Protein AF-A0ABD0LUI3-F1 (afdb_monomer)

Foldseek 3Di:
DDDDDPDVVVVVVVVVVVVVVVVVVVVVVVVVVVVVVVVVVVVVPLQFDEFFDQADCPDPPCNRNGDPVVFWHWDDPPVNPRTTTHGPPDDD

Mean predicted aligned error: 15.42 Å

Sequence (92 aa):
SVYPVEEGDDALELLRTIKRRVASQLEKEKTEAAGALTKVKRRLRKKCRDWNDPCVPWSSNSAEACCNPRRLICRCNLWMQNCRCVSRAWGK

Structure (mmCIF, N/CA/C/O backbone):
data_AF-A0ABD0LUI3-F1
#
_entry.id   AF-A0ABD0LUI3-F1
#
loop_
_atom_site.group_PDB
_atom_site.id
_atom_site.type_symbol
_atom_site.label_atom_id
_atom_site.label_alt_id
_atom_site.label_comp_id
_atom_site.label_asym_id
_atom_site.label_entity_id
_atom_site.label_seq_id
_atom_site.pdbx_PDB_ins_code
_atom_site.Cartn_x
_atom_site.Cartn_y
_atom_site.Cartn_z
_atom_site.occupancy
_atom_site.B_iso_or_equiv
_atom_site.auth_seq_id
_atom_site.auth_comp_id
_atom_site.auth_asym_id
_atom_site.auth_atom_id
_atom_site.pdbx_PDB_model_num
ATOM 1 N N . SER A 1 1 ? 50.871 14.107 -61.299 1.00 44.88 1 SER A N 1
ATOM 2 C CA . SER A 1 1 ? 50.731 12.962 -60.384 1.00 44.88 1 SER A CA 1
ATOM 3 C C . SER A 1 1 ? 49.540 13.193 -59.488 1.00 44.88 1 SER A C 1
ATOM 5 O O . SER A 1 1 ? 49.569 14.132 -58.707 1.00 44.88 1 SER A O 1
ATOM 7 N N . VAL A 1 2 ? 48.476 12.413 -59.667 1.00 47.50 2 VAL A N 1
ATOM 8 C CA . VAL A 1 2 ? 47.270 12.475 -58.834 1.00 47.50 2 VAL A CA 1
ATOM 9 C C . VAL A 1 2 ? 47.366 11.302 -57.865 1.00 47.50 2 VAL A C 1
ATOM 11 O O . VAL A 1 2 ? 47.300 10.154 -58.294 1.00 47.50 2 VAL A O 1
ATOM 14 N N . TYR A 1 3 ? 47.625 11.582 -56.590 1.00 54.78 3 TYR A N 1
ATOM 15 C CA . TYR A 1 3 ? 47.518 10.582 -55.526 1.00 54.78 3 TYR A CA 1
ATOM 16 C C . TYR A 1 3 ? 46.053 10.542 -55.065 1.00 54.78 3 TYR A C 1
ATOM 18 O O . TYR A 1 3 ? 45.500 11.617 -54.825 1.00 54.78 3 TYR A O 1
ATOM 26 N N . PRO A 1 4 ? 45.406 9.368 -54.944 1.00 52.94 4 PRO A N 1
ATOM 27 C CA . PRO A 1 4 ? 44.058 9.290 -54.398 1.00 52.94 4 PRO A CA 1
ATOM 28 C C . PRO A 1 4 ? 44.132 9.434 -52.872 1.00 52.94 4 PRO A C 1
ATOM 30 O O . PRO A 1 4 ? 44.850 8.694 -52.203 1.00 52.94 4 PRO A O 1
ATOM 33 N N . VAL A 1 5 ? 43.420 10.422 -52.332 1.00 59.00 5 VAL A N 1
ATOM 34 C CA . VAL A 1 5 ? 43.346 10.738 -50.897 1.00 59.00 5 VAL A CA 1
ATOM 35 C C . VAL A 1 5 ? 41.895 10.574 -50.447 1.00 59.00 5 VAL A C 1
ATOM 37 O O . VAL A 1 5 ? 41.289 11.563 -50.087 1.00 59.00 5 VAL A O 1
ATOM 40 N N . GLU A 1 6 ? 41.278 9.390 -50.534 1.00 56.19 6 GLU A N 1
ATOM 41 C CA . GLU A 1 6 ? 39.831 9.274 -50.222 1.00 56.19 6 GLU A CA 1
ATOM 42 C C . GLU A 1 6 ? 39.397 7.910 -49.637 1.00 56.19 6 GLU A C 1
ATOM 44 O O . GLU A 1 6 ? 38.336 7.408 -49.968 1.00 56.19 6 GLU A O 1
ATOM 49 N N . GLU A 1 7 ? 40.184 7.269 -48.764 1.00 56.22 7 GLU A N 1
ATOM 50 C CA . GLU A 1 7 ? 39.724 6.046 -48.049 1.00 56.22 7 GLU A CA 1
ATOM 51 C C . GLU A 1 7 ? 39.634 6.216 -46.519 1.00 56.22 7 GLU A C 1
ATOM 53 O O . GLU A 1 7 ? 38.856 5.538 -45.846 1.00 56.22 7 GLU A O 1
ATOM 58 N N . GLY A 1 8 ? 40.404 7.144 -45.939 1.00 58.03 8 GLY A N 1
ATOM 59 C CA . GLY A 1 8 ? 40.467 7.344 -44.484 1.00 58.03 8 GLY A CA 1
ATOM 60 C C . GLY A 1 8 ? 39.320 8.178 -43.902 1.00 58.03 8 GLY A C 1
ATOM 61 O O . GLY A 1 8 ? 38.879 7.918 -42.779 1.00 58.03 8 GLY A O 1
ATOM 62 N N . ASP A 1 9 ? 38.819 9.158 -44.657 1.00 66.81 9 ASP A N 1
ATOM 63 C CA . ASP A 1 9 ? 37.763 10.072 -44.204 1.00 66.81 9 ASP A CA 1
ATOM 64 C C . ASP A 1 9 ? 36.388 9.389 -44.142 1.00 66.81 9 ASP A C 1
ATOM 66 O O . ASP A 1 9 ? 35.645 9.578 -43.173 1.00 66.81 9 ASP A O 1
ATOM 70 N N . ASP A 1 10 ? 36.097 8.497 -45.092 1.00 76.62 10 ASP A N 1
ATOM 71 C CA . ASP A 1 10 ? 34.852 7.722 -45.135 1.00 76.62 10 ASP A CA 1
ATOM 72 C C . ASP A 1 10 ? 34.734 6.734 -43.969 1.00 76.62 10 ASP A C 1
ATOM 74 O O . ASP A 1 10 ? 33.679 6.612 -43.334 1.00 76.62 10 ASP A O 1
ATOM 78 N N . ALA A 1 11 ? 35.835 6.062 -43.617 1.00 83.06 11 ALA A N 1
ATOM 79 C CA . ALA A 1 11 ? 35.870 5.157 -42.472 1.00 83.06 11 ALA A CA 1
ATOM 80 C C . ALA A 1 11 ? 35.619 5.908 -41.151 1.00 83.06 11 ALA A C 1
ATOM 82 O O . ALA A 1 11 ? 34.920 5.413 -40.257 1.00 83.06 11 ALA A O 1
ATOM 83 N N . LEU A 1 12 ? 36.144 7.129 -41.025 1.00 86.12 12 LEU A N 1
ATOM 84 C CA . LEU A 1 12 ? 35.964 7.957 -39.837 1.00 86.12 12 LEU A CA 1
ATOM 85 C C . LEU A 1 12 ? 34.533 8.514 -39.729 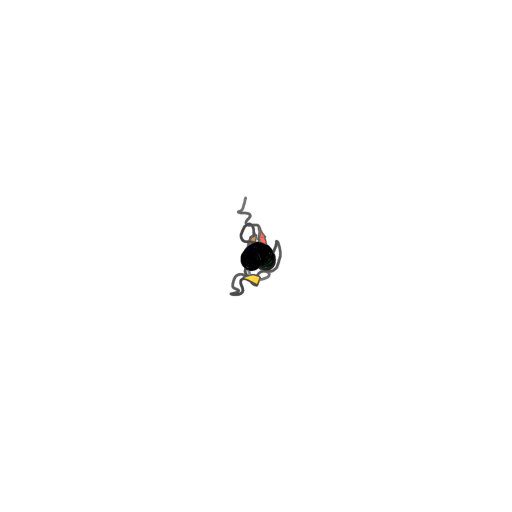1.00 86.12 12 LEU A C 1
ATOM 87 O O . LEU A 1 12 ? 33.954 8.518 -38.636 1.00 86.12 12 LEU A O 1
ATOM 91 N N . GLU A 1 13 ? 33.931 8.931 -40.845 1.00 85.31 13 GLU A N 1
ATOM 92 C CA . GLU A 1 13 ? 32.521 9.341 -40.925 1.00 85.31 13 GLU A CA 1
ATOM 93 C C . GLU A 1 13 ? 31.567 8.189 -40.573 1.00 85.31 13 GLU A C 1
ATOM 95 O O . GLU A 1 13 ? 30.611 8.358 -39.796 1.00 85.31 13 GLU A O 1
ATOM 100 N N . LEU A 1 14 ? 31.873 6.979 -41.045 1.00 88.00 14 LEU A N 1
ATOM 101 C CA . LEU A 1 14 ? 31.122 5.775 -40.704 1.00 88.00 14 LEU A CA 1
ATOM 102 C C . LEU A 1 14 ? 31.180 5.489 -39.195 1.00 88.00 14 LEU A C 1
ATOM 104 O O . LEU A 1 14 ? 30.141 5.285 -38.558 1.00 88.00 14 LEU A O 1
ATOM 108 N N . LEU A 1 15 ? 32.366 5.561 -38.583 1.00 87.81 15 LEU A N 1
ATOM 109 C CA . LEU A 1 15 ? 32.540 5.367 -37.138 1.00 87.81 15 LEU A CA 1
ATOM 110 C C . LEU A 1 15 ? 31.791 6.421 -36.308 1.00 87.81 15 LEU A C 1
ATOM 112 O O . LEU A 1 15 ? 31.148 6.086 -35.306 1.00 87.81 15 LEU A O 1
ATOM 116 N N . ARG A 1 16 ? 31.800 7.692 -36.731 1.0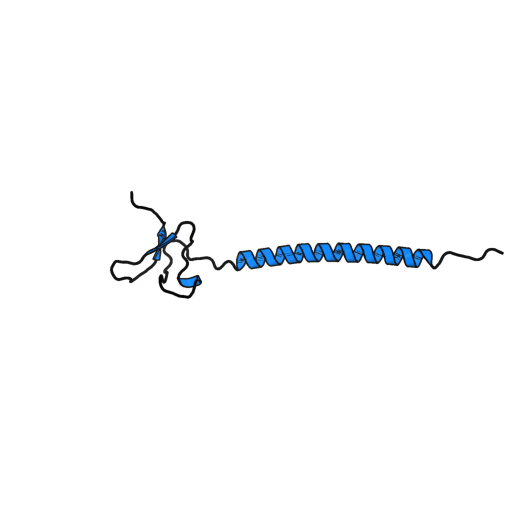0 89.69 16 ARG A N 1
ATOM 117 C CA . ARG A 1 16 ? 31.013 8.762 -36.085 1.00 89.69 16 ARG A CA 1
ATOM 118 C C . ARG A 1 16 ? 29.513 8.494 -36.161 1.00 89.69 16 ARG A C 1
ATOM 120 O O . ARG A 1 16 ? 28.775 8.809 -35.222 1.00 89.69 16 ARG A O 1
ATOM 127 N N . THR A 1 17 ? 29.054 7.920 -37.266 1.00 90.25 17 THR A N 1
ATOM 128 C CA . THR A 1 17 ? 27.647 7.578 -37.489 1.00 90.25 17 THR A CA 1
ATOM 129 C C . THR A 1 17 ? 27.215 6.411 -36.609 1.00 90.25 17 THR A C 1
ATOM 131 O O . THR A 1 17 ? 26.180 6.490 -35.941 1.00 90.25 17 THR A O 1
ATOM 134 N N . ILE A 1 18 ? 28.041 5.366 -36.526 1.00 91.25 18 ILE A N 1
ATOM 135 C CA . ILE A 1 18 ? 27.821 4.221 -35.635 1.00 91.25 18 ILE A CA 1
ATOM 136 C C . ILE A 1 18 ? 27.764 4.690 -34.177 1.00 91.25 18 ILE A C 1
ATOM 138 O O . ILE A 1 18 ? 26.804 4.377 -33.474 1.00 91.25 18 ILE A O 1
ATOM 142 N N . LYS A 1 19 ? 28.714 5.529 -33.739 1.00 93.12 19 LYS A N 1
ATOM 143 C CA . LYS A 1 19 ? 28.737 6.083 -32.375 1.00 93.12 19 LYS A CA 1
ATOM 144 C C . LYS A 1 19 ? 27.448 6.836 -32.029 1.00 93.12 19 LYS A C 1
ATOM 146 O O . LYS A 1 19 ? 26.897 6.642 -30.946 1.00 93.12 19 LYS A O 1
ATOM 151 N N . ARG A 1 20 ? 26.936 7.663 -32.951 1.00 90.12 20 ARG A N 1
ATOM 152 C CA . ARG A 1 20 ? 25.666 8.392 -32.772 1.00 90.12 20 ARG A CA 1
ATOM 153 C C . ARG A 1 20 ? 24.466 7.446 -32.660 1.00 90.12 20 ARG A C 1
ATOM 155 O O . ARG A 1 20 ? 23.614 7.650 -31.797 1.00 90.12 20 ARG A O 1
ATOM 162 N N . ARG A 1 21 ? 24.410 6.397 -33.488 1.00 88.75 21 ARG A N 1
ATOM 163 C CA . ARG A 1 21 ? 23.327 5.397 -33.449 1.00 88.75 21 ARG A CA 1
ATOM 164 C C . ARG A 1 21 ? 23.327 4.604 -32.145 1.00 88.75 21 ARG A C 1
ATOM 166 O O . ARG A 1 21 ? 22.275 4.483 -31.526 1.00 88.75 21 ARG A O 1
ATOM 173 N N . VAL A 1 22 ? 24.494 4.139 -31.701 1.00 90.19 22 VAL A N 1
ATOM 174 C CA . VAL A 1 22 ? 24.639 3.390 -30.442 1.00 90.19 22 VAL A CA 1
ATOM 175 C C . VAL A 1 22 ? 24.242 4.253 -29.244 1.00 90.19 22 VAL A C 1
ATOM 177 O O . VAL A 1 22 ? 23.479 3.799 -28.398 1.00 90.19 22 VAL A O 1
ATOM 180 N N . ALA A 1 23 ? 24.668 5.521 -29.197 1.00 86.88 23 ALA A N 1
ATOM 181 C CA . ALA A 1 23 ? 24.264 6.439 -28.130 1.00 86.88 23 ALA A CA 1
ATOM 182 C C . ALA A 1 23 ? 22.740 6.664 -28.099 1.00 86.88 23 ALA A C 1
ATOM 184 O O . ALA A 1 23 ? 22.132 6.643 -27.033 1.00 86.88 23 ALA A O 1
ATOM 185 N N . SER A 1 24 ? 22.105 6.826 -29.266 1.00 82.94 24 SER A N 1
ATOM 186 C CA . SER A 1 24 ? 20.648 6.981 -29.352 1.00 82.94 24 SER A CA 1
ATOM 187 C C . SER A 1 24 ? 19.892 5.726 -28.906 1.00 82.94 24 SER A C 1
ATOM 189 O O . SER A 1 24 ? 18.860 5.846 -28.247 1.00 82.94 24 SER A O 1
ATOM 191 N N . GLN A 1 25 ? 20.390 4.532 -29.241 1.00 85.12 25 GLN A N 1
ATOM 192 C CA . GLN A 1 25 ? 19.781 3.282 -28.784 1.00 85.12 25 GLN A CA 1
ATOM 193 C C . GLN A 1 25 ? 19.938 3.085 -27.278 1.00 85.12 25 GLN A C 1
ATOM 195 O O . GLN A 1 25 ? 18.950 2.788 -26.614 1.00 85.12 25 GLN A O 1
ATOM 200 N N . LEU A 1 26 ? 21.120 3.370 -26.729 1.00 81.44 26 LEU A N 1
ATOM 201 C CA . LEU A 1 26 ? 21.371 3.267 -25.294 1.00 81.44 26 LEU A CA 1
ATOM 202 C C . LEU A 1 26 ? 20.423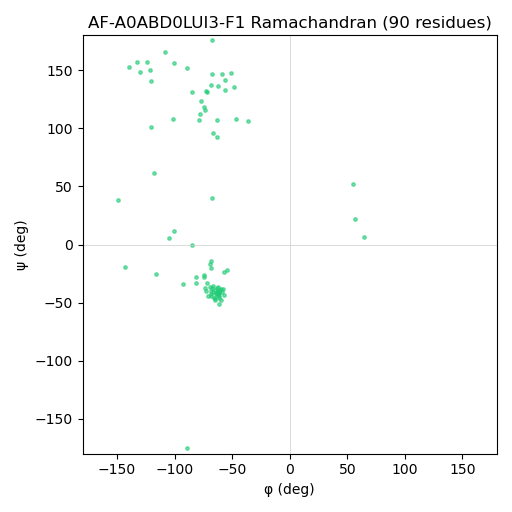 4.157 -24.472 1.00 81.44 26 LEU A C 1
ATOM 204 O O . LEU A 1 26 ? 19.918 3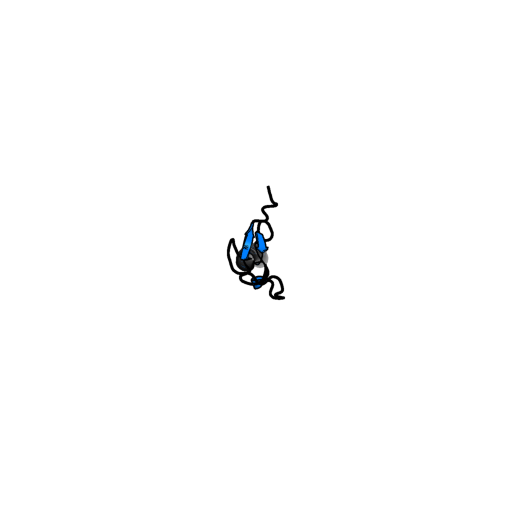.737 -23.433 1.00 81.44 26 LEU A O 1
ATOM 208 N N . GLU A 1 27 ? 20.151 5.383 -24.928 1.00 80.06 27 GLU A N 1
ATOM 209 C CA . GLU A 1 27 ? 19.208 6.273 -24.239 1.00 80.06 27 GLU A CA 1
ATOM 210 C C . GLU A 1 27 ? 17.753 5.786 -24.353 1.00 80.06 27 GLU A C 1
ATOM 212 O O . GLU A 1 27 ? 17.003 5.857 -23.376 1.00 80.06 27 GLU A O 1
ATOM 217 N N . LYS A 1 28 ? 17.355 5.205 -25.495 1.00 76.56 28 LYS A N 1
ATOM 218 C CA . LYS A 1 28 ? 16.035 4.565 -25.637 1.00 76.56 28 LYS A CA 1
ATOM 219 C C . LYS A 1 28 ? 15.884 3.397 -24.663 1.00 76.56 28 LYS A C 1
ATOM 221 O O . LYS A 1 28 ? 14.959 3.416 -23.853 1.00 76.56 28 LYS A O 1
ATOM 226 N N . GLU A 1 29 ? 16.842 2.475 -24.632 1.00 76.31 29 GLU A N 1
ATOM 227 C CA . GLU A 1 29 ? 16.811 1.320 -23.728 1.00 76.31 29 GLU A CA 1
ATOM 228 C C . GLU A 1 29 ? 16.796 1.735 -22.250 1.00 76.31 29 GLU A C 1
ATOM 230 O O . GLU A 1 29 ? 16.048 1.169 -21.452 1.00 76.31 29 GLU A O 1
ATOM 235 N N . LYS A 1 30 ? 17.553 2.774 -21.864 1.00 76.31 30 LYS A N 1
ATOM 236 C CA . LYS A 1 30 ? 17.511 3.326 -20.498 1.00 76.31 30 LYS A CA 1
ATOM 237 C C . LYS A 1 30 ? 16.134 3.873 -20.133 1.00 76.31 30 LYS A C 1
ATOM 239 O O . LYS A 1 30 ? 15.657 3.624 -19.024 1.00 76.31 30 LYS A O 1
ATOM 244 N N . THR A 1 31 ? 15.491 4.621 -21.031 1.00 73.94 31 THR A N 1
ATOM 245 C CA . THR A 1 31 ? 14.150 5.173 -20.767 1.00 73.94 31 THR A CA 1
ATOM 246 C C . THR A 1 31 ? 13.087 4.076 -20.678 1.00 73.94 31 THR A C 1
ATOM 248 O O . THR A 1 31 ? 12.226 4.121 -19.795 1.00 73.94 31 THR A O 1
ATOM 251 N N . GLU A 1 32 ? 13.188 3.036 -21.505 1.00 73.06 32 GLU A N 1
ATOM 252 C CA . GLU A 1 32 ? 12.303 1.869 -21.466 1.00 73.06 32 GLU A CA 1
ATOM 253 C C . GLU A 1 32 ? 12.512 1.032 -20.198 1.00 73.06 32 GLU A C 1
ATOM 255 O O . GLU A 1 32 ? 11.540 0.686 -19.516 1.00 73.06 32 GLU A O 1
ATOM 260 N N . ALA A 1 33 ? 13.767 0.787 -19.811 1.00 70.69 33 ALA A N 1
ATOM 261 C CA . ALA A 1 33 ? 14.118 0.104 -18.570 1.00 70.69 33 ALA A CA 1
ATOM 262 C C . ALA A 1 33 ? 13.644 0.886 -17.334 1.00 70.69 33 ALA A C 1
ATOM 264 O O . ALA A 1 33 ? 13.066 0.300 -16.412 1.00 70.69 33 ALA A O 1
ATOM 265 N N . ALA A 1 34 ? 13.794 2.216 -17.323 1.00 67.25 34 ALA A N 1
ATOM 266 C CA . ALA A 1 34 ? 13.262 3.071 -16.263 1.00 67.25 34 ALA A CA 1
ATOM 267 C C . ALA A 1 34 ? 11.723 2.992 -16.193 1.00 67.25 34 ALA A C 1
ATOM 269 O O . ALA A 1 34 ? 11.146 2.857 -15.107 1.00 67.25 34 ALA A O 1
ATOM 270 N N . GLY A 1 35 ? 11.038 2.991 -17.342 1.00 67.06 35 GLY A N 1
ATOM 271 C CA . GLY A 1 35 ? 9.588 2.803 -17.428 1.00 67.06 35 GLY A CA 1
ATOM 272 C C . GLY A 1 35 ? 9.120 1.437 -16.908 1.00 67.06 35 GLY A C 1
ATOM 273 O O . GLY A 1 35 ? 8.142 1.354 -16.153 1.00 67.06 35 GLY A O 1
ATOM 274 N N . ALA A 1 36 ? 9.840 0.365 -17.246 1.00 67.62 36 ALA A N 1
ATOM 275 C CA . ALA A 1 36 ? 9.565 -0.991 -16.777 1.00 67.62 36 ALA A CA 1
ATOM 276 C C . ALA A 1 36 ? 9.770 -1.124 -15.258 1.00 67.62 36 ALA A C 1
ATOM 278 O O . ALA A 1 36 ? 8.877 -1.609 -14.554 1.00 67.62 36 ALA A O 1
ATOM 279 N N . LEU A 1 37 ? 10.880 -0.600 -14.725 1.00 60.66 37 LEU A N 1
ATOM 280 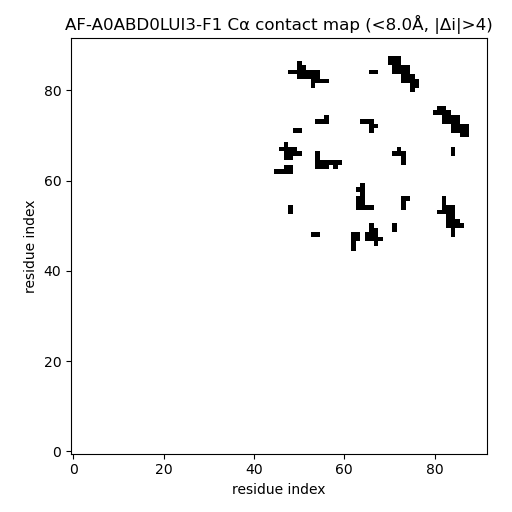C CA . LEU A 1 37 ? 11.177 -0.601 -13.289 1.00 60.66 37 LEU A CA 1
ATOM 281 C C . LEU A 1 37 ? 10.099 0.146 -12.485 1.00 60.66 37 LEU A C 1
ATOM 283 O O . LEU A 1 37 ? 9.690 -0.292 -11.406 1.00 60.66 37 LEU A O 1
ATOM 287 N N . THR A 1 38 ? 9.583 1.249 -13.030 1.00 61.78 38 THR A N 1
ATOM 288 C CA . THR A 1 38 ? 8.520 2.044 -12.398 1.00 61.78 38 THR A CA 1
ATOM 289 C C . THR A 1 38 ? 7.189 1.287 -12.363 1.00 61.78 38 THR A C 1
ATOM 291 O O . THR A 1 38 ? 6.491 1.300 -11.344 1.00 61.78 38 THR A O 1
ATOM 294 N N . LYS A 1 39 ? 6.844 0.557 -13.435 1.00 58.78 39 LYS A N 1
ATOM 295 C CA . LYS A 1 39 ? 5.655 -0.315 -13.470 1.00 58.78 39 LYS A CA 1
ATOM 296 C C . LYS A 1 39 ? 5.765 -1.467 -12.471 1.00 58.78 39 LYS A C 1
ATOM 298 O O . LYS A 1 39 ? 4.789 -1.745 -11.772 1.00 58.78 39 LYS A O 1
ATOM 303 N N . VAL A 1 40 ? 6.937 -2.093 -12.357 1.00 59.91 40 VAL A N 1
ATOM 304 C CA . VAL A 1 40 ? 7.193 -3.161 -11.377 1.00 59.91 40 VAL A CA 1
ATOM 305 C C . VAL A 1 40 ? 7.100 -2.617 -9.952 1.00 59.91 40 VAL A C 1
ATOM 307 O O . VAL A 1 40 ? 6.337 -3.162 -9.162 1.00 59.91 40 VAL A O 1
ATOM 310 N N . LYS A 1 41 ? 7.740 -1.483 -9.633 1.00 56.38 41 LYS A N 1
ATOM 311 C CA . 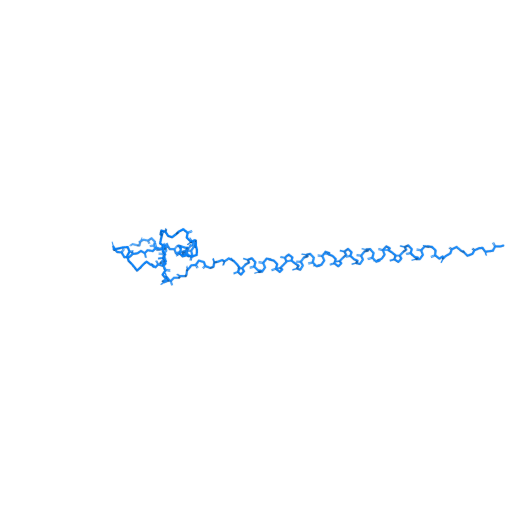LYS A 1 41 ? 7.597 -0.814 -8.321 1.00 56.38 41 LYS A CA 1
ATOM 312 C C . LYS A 1 41 ? 6.148 -0.443 -7.997 1.00 56.38 41 LYS A C 1
ATOM 314 O O . LYS A 1 41 ? 5.723 -0.582 -6.853 1.00 56.38 41 LYS A O 1
ATOM 319 N N . ARG A 1 42 ? 5.363 -0.002 -8.985 1.00 55.50 42 ARG A N 1
ATOM 320 C CA . ARG A 1 42 ? 3.932 0.288 -8.803 1.00 55.50 42 ARG A CA 1
ATOM 321 C C . ARG A 1 42 ? 3.122 -0.978 -8.500 1.00 55.50 42 ARG A C 1
ATOM 323 O O . ARG A 1 42 ? 2.192 -0.898 -7.704 1.00 55.50 42 ARG A O 1
ATOM 330 N N . ARG A 1 43 ? 3.476 -2.125 -9.090 1.00 53.97 43 ARG A N 1
ATOM 331 C CA . ARG A 1 43 ? 2.889 -3.437 -8.750 1.00 53.97 43 ARG A CA 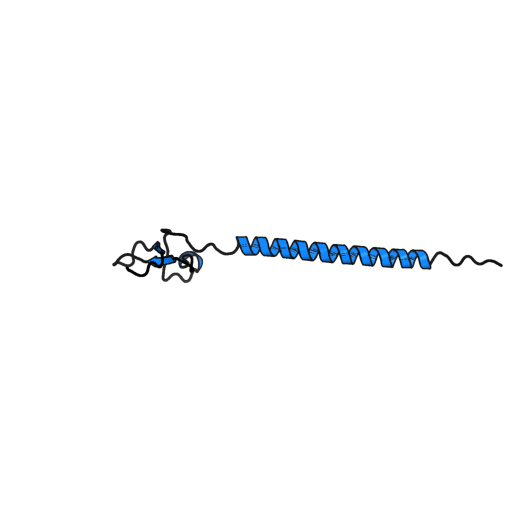1
ATOM 332 C C . ARG A 1 43 ? 3.354 -3.945 -7.379 1.00 53.97 43 ARG A C 1
ATOM 334 O O . ARG A 1 43 ? 2.570 -4.570 -6.679 1.00 53.97 43 ARG A O 1
ATOM 341 N N . LEU A 1 44 ? 4.587 -3.625 -6.983 1.00 49.09 44 LEU A N 1
ATOM 342 C CA . LEU A 1 44 ? 5.211 -4.013 -5.712 1.00 49.09 44 LEU A CA 1
ATOM 343 C C . LEU A 1 44 ? 4.898 -3.092 -4.527 1.00 49.09 44 LEU A C 1
ATOM 345 O O . LEU A 1 44 ? 5.343 -3.374 -3.414 1.00 49.09 44 LEU A O 1
ATOM 349 N N . ARG A 1 45 ? 4.107 -2.024 -4.708 1.00 56.00 45 ARG A N 1
ATOM 350 C CA . ARG A 1 45 ? 3.424 -1.400 -3.570 1.00 56.00 45 ARG A CA 1
ATOM 351 C C . ARG A 1 45 ? 2.467 -2.445 -3.010 1.00 56.00 45 ARG A C 1
ATOM 353 O O . ARG A 1 45 ? 1.346 -2.555 -3.499 1.00 56.00 45 ARG A O 1
ATOM 360 N N . LYS A 1 46 ? 2.948 -3.216 -2.025 1.00 58.38 46 LYS A N 1
ATOM 361 C CA . LYS A 1 46 ? 2.157 -4.083 -1.146 1.00 58.38 46 LYS A CA 1
ATOM 362 C C . LYS A 1 46 ? 0.847 -3.352 -0.876 1.00 58.38 46 LYS A C 1
ATOM 364 O O . LYS A 1 46 ? 0.856 -2.307 -0.224 1.00 58.38 46 LYS A O 1
ATOM 369 N N . LYS A 1 47 ? -0.242 -3.813 -1.497 1.00 68.88 47 LYS A N 1
ATOM 370 C CA . LYS A 1 47 ? -1.554 -3.207 -1.302 1.00 68.88 47 LYS A CA 1
ATOM 371 C C . LYS A 1 47 ? -1.875 -3.426 0.166 1.00 68.88 47 LYS A C 1
ATOM 373 O O . LYS A 1 47 ? -2.076 -4.559 0.587 1.00 68.88 47 LYS A O 1
ATOM 378 N N . CYS A 1 48 ? -1.818 -2.353 0.944 1.00 77.19 48 CYS A N 1
ATOM 379 C CA . CYS A 1 48 ? -2.428 -2.352 2.259 1.00 77.19 48 CYS A CA 1
ATOM 380 C C . CYS A 1 48 ? -3.868 -2.838 2.117 1.00 77.19 48 CYS A C 1
ATOM 382 O O . CYS A 1 48 ? -4.503 -2.597 1.089 1.00 77.19 48 CYS A O 1
ATOM 384 N N . ARG A 1 49 ? -4.346 -3.523 3.144 1.00 84.38 49 ARG A N 1
ATOM 385 C CA . ARG A 1 49 ? -5.645 -4.178 3.158 1.00 84.38 49 ARG A CA 1
ATOM 386 C C . ARG A 1 49 ? -6.783 -3.187 2.909 1.00 84.38 49 ARG A C 1
ATOM 388 O O . ARG A 1 49 ? -6.695 -2.008 3.292 1.00 84.38 49 ARG A O 1
ATOM 395 N N . ASP A 1 50 ? -7.819 -3.676 2.238 1.00 86.00 50 ASP A N 1
ATOM 396 C CA . ASP A 1 50 ? -8.982 -2.893 1.829 1.00 86.00 50 ASP A CA 1
ATOM 397 C C . ASP A 1 50 ? -10.066 -2.907 2.921 1.00 86.00 50 ASP A C 1
ATOM 399 O O . ASP A 1 50 ? -9.846 -3.349 4.047 1.00 86.00 50 ASP A O 1
ATOM 403 N N . TRP A 1 51 ? -11.229 -2.316 2.651 1.00 86.75 51 TRP A N 1
ATOM 404 C CA . TRP A 1 51 ? -12.302 -2.224 3.641 1.00 86.75 51 TRP A CA 1
ATOM 405 C C . TRP A 1 51 ? -12.802 -3.617 4.058 1.00 86.75 51 TRP A C 1
ATOM 407 O O . TRP A 1 51 ? -13.035 -4.483 3.221 1.00 86.75 51 TRP A O 1
ATOM 417 N N . ASN A 1 52 ? -12.998 -3.801 5.363 1.00 88.19 52 ASN A N 1
ATOM 418 C CA . ASN A 1 52 ? -13.461 -5.014 6.035 1.00 88.19 52 ASN A CA 1
ATOM 419 C C . ASN A 1 52 ? -12.529 -6.242 5.946 1.00 88.19 52 ASN A C 1
ATOM 421 O O . ASN A 1 52 ? -12.891 -7.316 6.439 1.00 88.19 52 ASN A O 1
ATOM 425 N N . ASP A 1 53 ? -11.323 -6.086 5.391 1.00 89.88 53 ASP A N 1
ATOM 426 C CA . ASP A 1 53 ? -10.276 -7.107 5.460 1.00 89.88 53 ASP A CA 1
ATOM 427 C C . ASP A 1 53 ? -9.773 -7.288 6.905 1.00 89.88 53 ASP A C 1
ATOM 429 O O . ASP A 1 53 ? -9.683 -6.302 7.649 1.00 89.88 53 ASP A O 1
ATOM 433 N N . PRO A 1 54 ? -9.386 -8.514 7.309 1.00 89.81 54 PRO A N 1
ATOM 434 C CA . PRO A 1 54 ? -8.818 -8.765 8.625 1.00 89.81 54 PRO A CA 1
ATOM 435 C C . PRO A 1 54 ? -7.441 -8.117 8.748 1.00 89.81 54 PRO A C 1
ATOM 437 O O . PRO A 1 54 ? -6.635 -8.212 7.832 1.00 89.81 54 PRO A O 1
ATOM 440 N N . CYS A 1 55 ? -7.144 -7.485 9.876 1.00 88.69 55 CYS A N 1
ATOM 441 C CA . CYS A 1 55 ? -5.870 -6.806 10.125 1.00 88.69 55 CYS A CA 1
ATOM 442 C C . CYS A 1 55 ? -5.314 -7.182 11.498 1.00 88.69 55 CYS A C 1
ATOM 444 O O . CYS A 1 55 ? -6.064 -7.585 12.382 1.00 88.69 55 CYS A O 1
ATOM 446 N N . VAL A 1 56 ? -4.001 -7.044 11.691 1.00 89.31 56 VAL A N 1
ATOM 447 C CA . VAL A 1 56 ? -3.351 -7.328 12.980 1.00 89.31 56 VAL A CA 1
ATOM 448 C C . VAL A 1 56 ? -2.665 -6.055 13.479 1.00 89.31 56 VAL A C 1
ATOM 450 O O . VAL A 1 56 ? -1.584 -5.724 12.992 1.00 89.31 56 VAL A O 1
ATOM 453 N N . PRO A 1 57 ? -3.264 -5.313 14.427 1.00 79.38 57 PRO A N 1
ATOM 454 C CA . PRO A 1 57 ? -2.807 -3.962 14.769 1.00 79.38 57 PRO A CA 1
ATOM 455 C C . PRO A 1 57 ? -1.429 -3.914 15.451 1.00 79.38 57 PRO A C 1
ATOM 457 O O . PRO A 1 57 ? -0.774 -2.880 15.398 1.00 79.38 57 PRO A O 1
ATOM 460 N N . TRP A 1 58 ? -0.966 -5.020 16.041 1.00 78.94 58 TRP A N 1
ATOM 461 C CA . TRP A 1 58 ? 0.346 -5.149 16.701 1.00 78.94 58 TRP A CA 1
ATOM 462 C C . TRP A 1 58 ? 1.376 -5.940 15.877 1.00 78.94 58 TRP A C 1
ATOM 464 O O . TRP A 1 58 ? 2.463 -6.226 16.373 1.00 78.94 58 TRP A O 1
ATOM 474 N N . SER A 1 59 ? 1.062 -6.326 14.634 1.00 81.88 59 SER A N 1
ATOM 475 C CA . SER A 1 59 ? 2.010 -7.094 13.817 1.00 81.88 59 SER A CA 1
ATOM 476 C C . SER A 1 59 ? 3.165 -6.209 13.349 1.00 81.88 59 SER A C 1
ATOM 478 O O . SER A 1 59 ? 2.956 -5.135 12.783 1.00 81.88 59 SER A O 1
ATOM 480 N N . SER A 1 60 ? 4.401 -6.685 13.519 1.00 79.50 60 SER A N 1
ATOM 481 C CA . SER A 1 60 ? 5.588 -6.067 12.909 1.00 79.50 60 SER A CA 1
ATOM 482 C C . SER A 1 60 ? 5.601 -6.225 11.382 1.00 79.50 60 SER A C 1
ATOM 484 O O . SER A 1 60 ? 6.360 -5.546 10.688 1.00 79.50 60 SER A O 1
ATOM 486 N N . ASN A 1 61 ? 4.754 -7.105 10.833 1.00 78.31 61 ASN A N 1
ATOM 487 C CA . ASN A 1 61 ? 4.585 -7.250 9.399 1.00 78.31 61 ASN A CA 1
ATOM 488 C C . ASN A 1 61 ? 3.683 -6.134 8.861 1.00 78.31 61 ASN A C 1
ATOM 490 O O . ASN A 1 61 ? 2.457 -6.156 9.000 1.00 78.31 61 ASN A O 1
ATOM 494 N N . SER A 1 62 ? 4.292 -5.182 8.156 1.00 71.56 62 SER A N 1
ATOM 495 C CA . SER A 1 62 ? 3.574 -4.071 7.527 1.00 71.56 62 SER A CA 1
ATOM 496 C C . SER A 1 62 ? 2.483 -4.520 6.550 1.00 71.56 62 SER A C 1
ATOM 498 O O . SER A 1 62 ? 1.531 -3.781 6.345 1.00 71.56 62 SER A O 1
ATOM 500 N N . ALA A 1 63 ? 2.549 -5.725 5.977 1.00 73.44 63 ALA A N 1
ATOM 501 C CA . ALA A 1 63 ? 1.482 -6.238 5.112 1.00 73.44 63 ALA A CA 1
ATOM 502 C C . ALA A 1 63 ? 0.219 -6.675 5.885 1.00 73.44 63 ALA A C 1
ATOM 504 O O . ALA A 1 63 ? -0.885 -6.642 5.345 1.00 73.44 63 ALA A O 1
ATOM 505 N N . GLU A 1 64 ? 0.366 -7.088 7.144 1.00 75.88 64 GLU A N 1
ATOM 506 C CA . GLU A 1 64 ? -0.737 -7.555 7.997 1.00 75.88 64 GLU A CA 1
ATOM 507 C C . GLU A 1 64 ? -1.340 -6.433 8.835 1.00 75.88 64 GLU A C 1
ATOM 509 O O . GLU A 1 64 ? -2.551 -6.414 9.064 1.00 75.88 64 GLU A O 1
ATOM 514 N N . ALA A 1 65 ? -0.501 -5.489 9.263 1.00 76.06 65 ALA A N 1
ATOM 515 C CA . ALA A 1 65 ? -0.926 -4.327 10.029 1.00 76.06 65 ALA A CA 1
ATOM 516 C C . ALA A 1 65 ? -1.493 -3.204 9.145 1.00 76.06 65 ALA A C 1
ATOM 518 O O . ALA A 1 65 ? -2.328 -2.420 9.600 1.00 76.06 65 ALA A O 1
ATOM 519 N N . CYS A 1 66 ? -1.060 -3.095 7.881 1.00 81.19 66 CYS A N 1
ATOM 520 C CA . CYS A 1 66 ? -1.452 -1.962 7.047 1.00 81.19 66 CYS A CA 1
ATOM 521 C C . CYS A 1 66 ? -2.874 -2.105 6.496 1.00 81.19 66 CYS A C 1
ATOM 523 O O . CYS A 1 66 ? -3.126 -2.897 5.589 1.00 81.19 66 CYS A O 1
ATOM 525 N N . CYS A 1 67 ? -3.769 -1.242 6.969 1.00 86.12 67 CYS A N 1
ATOM 526 C CA . CYS A 1 67 ? -4.982 -0.835 6.262 1.00 86.12 67 CYS A CA 1
ATOM 527 C C . CYS A 1 67 ? -4.672 0.380 5.380 1.00 86.12 67 CYS A C 1
ATOM 529 O O . CYS A 1 67 ? -3.774 1.153 5.709 1.00 86.12 67 CYS A O 1
ATOM 531 N N . ASN A 1 68 ? -5.395 0.577 4.272 1.00 82.44 68 ASN A N 1
ATOM 532 C CA . ASN A 1 68 ? -5.182 1.725 3.380 1.00 82.44 68 ASN A CA 1
ATOM 533 C C . ASN A 1 68 ? -5.075 3.063 4.162 1.00 82.44 68 ASN A C 1
ATOM 535 O O . ASN A 1 68 ? -6.096 3.584 4.626 1.00 82.44 68 ASN A O 1
ATOM 539 N N . PRO A 1 69 ? -3.875 3.673 4.268 1.00 72.44 69 PRO A N 1
ATOM 540 C CA . PRO A 1 69 ? -3.602 4.719 5.260 1.00 72.44 69 PRO A CA 1
ATOM 541 C C . PRO A 1 69 ? -4.339 6.032 4.978 1.00 72.44 69 PRO A C 1
ATOM 543 O O . PRO A 1 69 ? -4.477 6.882 5.858 1.00 72.44 69 PRO A O 1
ATOM 546 N N . ARG A 1 70 ? -4.835 6.215 3.747 1.00 74.69 70 ARG A N 1
ATOM 547 C CA . ARG A 1 70 ? -5.571 7.422 3.358 1.00 74.69 70 ARG A CA 1
ATOM 548 C C . ARG A 1 70 ? -6.986 7.462 3.924 1.00 74.69 70 ARG A C 1
ATOM 550 O O . ARG A 1 70 ? -7.545 8.547 4.034 1.00 74.69 70 ARG A O 1
ATOM 557 N N . ARG A 1 71 ? -7.599 6.305 4.200 1.00 79.94 71 ARG A N 1
ATOM 558 C CA . ARG A 1 71 ? -9.044 6.221 4.480 1.00 79.94 71 ARG A CA 1
ATOM 559 C C . ARG A 1 71 ? -9.431 5.206 5.545 1.00 79.94 71 ARG A C 1
ATOM 561 O O . ARG A 1 71 ? -10.530 5.331 6.074 1.00 79.94 71 ARG A O 1
ATOM 568 N N . LEU A 1 72 ? -8.581 4.231 5.857 1.00 87.31 72 LEU A N 1
ATOM 569 C CA . LEU A 1 72 ? -8.921 3.098 6.711 1.00 87.31 72 LEU A CA 1
ATOM 570 C C . LEU A 1 72 ? -7.997 3.013 7.932 1.00 87.31 72 LEU A C 1
ATOM 572 O O . LEU A 1 72 ? -6.831 3.401 7.870 1.00 87.31 72 LEU A O 1
ATOM 576 N N . ILE A 1 73 ? -8.523 2.478 9.029 1.00 87.94 73 ILE A N 1
ATOM 577 C CA . ILE A 1 73 ? -7.789 2.116 10.247 1.00 87.94 73 ILE A CA 1
ATOM 578 C C . ILE A 1 73 ? -8.148 0.690 10.646 1.00 87.94 73 ILE A C 1
ATOM 580 O O . ILE A 1 73 ? -9.274 0.247 10.421 1.00 87.94 73 ILE A O 1
ATOM 584 N N . CYS A 1 74 ? -7.205 -0.021 11.257 1.00 88.06 74 CYS A N 1
ATOM 585 C CA . CYS A 1 74 ? -7.496 -1.313 11.862 1.00 88.06 74 CYS A CA 1
ATOM 586 C C . CYS A 1 74 ? -8.277 -1.084 13.164 1.00 88.06 74 CYS A C 1
ATOM 588 O O . CYS A 1 74 ? -7.771 -0.425 14.073 1.00 88.06 74 CYS A O 1
ATOM 590 N N . ARG A 1 75 ? -9.511 -1.589 13.254 1.00 89.25 75 ARG A N 1
ATOM 591 C CA . ARG A 1 75 ? -10.310 -1.593 14.488 1.00 89.25 75 ARG A CA 1
ATOM 592 C C . ARG A 1 75 ? -10.669 -3.012 14.881 1.00 89.25 75 ARG A C 1
ATOM 594 O O . ARG A 1 75 ? -11.037 -3.817 14.034 1.00 89.25 75 ARG A O 1
ATOM 601 N N . CYS A 1 76 ? -10.619 -3.281 16.176 1.00 89.81 76 CYS A N 1
ATOM 602 C CA . CYS A 1 76 ? -11.040 -4.545 16.765 1.00 89.81 76 CYS A CA 1
ATOM 603 C C . CYS A 1 76 ? -12.339 -4.367 17.547 1.00 89.81 76 CYS A C 1
ATOM 605 O O . CYS A 1 76 ? -12.740 -3.240 17.850 1.00 89.81 76 CYS A O 1
ATOM 607 N N . ASN A 1 77 ? -12.985 -5.481 17.889 1.00 88.19 77 ASN A N 1
ATOM 608 C CA . ASN A 1 77 ? -14.052 -5.461 18.881 1.00 88.19 77 ASN A CA 1
ATOM 609 C C . ASN A 1 77 ? -13.492 -5.141 20.290 1.00 88.19 77 ASN A C 1
ATOM 611 O O . ASN A 1 77 ? -12.279 -5.036 20.483 1.00 88.19 77 ASN A O 1
ATOM 615 N N . LEU A 1 78 ? -14.384 -5.016 21.280 1.00 85.94 78 LEU A N 1
ATOM 616 C CA . LEU A 1 78 ? -14.046 -4.726 22.686 1.00 85.94 78 LEU A CA 1
ATOM 617 C C . LEU A 1 78 ? -13.040 -5.706 23.313 1.00 85.94 78 LEU A C 1
ATOM 619 O O . LEU A 1 78 ? -12.357 -5.351 24.264 1.00 85.94 78 LEU A O 1
ATOM 623 N N . TRP A 1 79 ? -12.923 -6.912 22.762 1.00 86.88 79 TRP A N 1
ATOM 624 C CA . TRP A 1 79 ? -12.050 -7.975 23.255 1.00 86.88 79 TRP A CA 1
ATOM 625 C C . TRP A 1 79 ? -10.746 -8.088 22.458 1.00 86.88 79 TRP A C 1
ATOM 627 O O . TRP A 1 79 ? -10.042 -9.085 22.582 1.00 86.88 79 TRP A O 1
ATOM 637 N N . MET A 1 80 ? -10.438 -7.110 21.593 1.00 84.25 80 MET A N 1
ATOM 638 C CA . MET A 1 80 ? -9.294 -7.151 20.669 1.00 84.25 80 MET A CA 1
ATOM 639 C C . MET A 1 80 ? -9.291 -8.376 19.734 1.00 84.25 80 MET A C 1
ATOM 641 O O . MET A 1 80 ? -8.267 -8.742 19.160 1.00 84.25 80 MET A O 1
ATOM 645 N N . GLN A 1 81 ? -10.458 -8.986 19.532 1.00 83.38 81 GLN A N 1
ATOM 646 C CA . GLN A 1 81 ? -10.684 -10.086 18.605 1.00 83.38 81 GLN A CA 1
ATOM 647 C C . GLN A 1 81 ? -11.333 -9.558 17.314 1.00 83.38 81 GLN A C 1
ATOM 649 O O . GLN A 1 81 ? -11.986 -8.512 17.300 1.00 83.38 81 GLN A O 1
ATOM 654 N N . ASN A 1 82 ? -11.162 -10.294 16.210 1.00 86.75 82 ASN A N 1
ATOM 655 C CA . ASN A 1 82 ? -11.814 -10.001 14.924 1.00 86.75 82 ASN A CA 1
ATOM 656 C C . ASN A 1 82 ? -11.544 -8.565 14.419 1.00 86.75 82 ASN A C 1
ATOM 658 O O . ASN A 1 82 ? -12.457 -7.796 14.121 1.00 86.75 82 ASN A O 1
ATOM 662 N N . CYS A 1 83 ? -10.265 -8.197 14.373 1.00 90.31 83 CYS A N 1
ATOM 663 C CA . CYS A 1 83 ? -9.800 -6.891 13.923 1.00 90.31 83 CYS A CA 1
ATOM 664 C C . CYS A 1 83 ? -9.934 -6.734 12.406 1.00 90.31 83 CYS A C 1
ATOM 666 O O . CYS A 1 83 ? -9.509 -7.613 11.653 1.00 90.31 83 CYS A O 1
ATOM 668 N N . ARG A 1 84 ? -10.502 -5.612 11.952 1.00 91.31 84 ARG A N 1
ATOM 669 C CA . ARG A 1 84 ? -10.754 -5.334 10.534 1.00 91.31 84 ARG A CA 1
ATOM 670 C C . ARG A 1 84 ? -10.460 -3.894 10.146 1.00 91.31 84 ARG A C 1
ATOM 672 O O . ARG A 1 84 ? -10.558 -2.973 10.958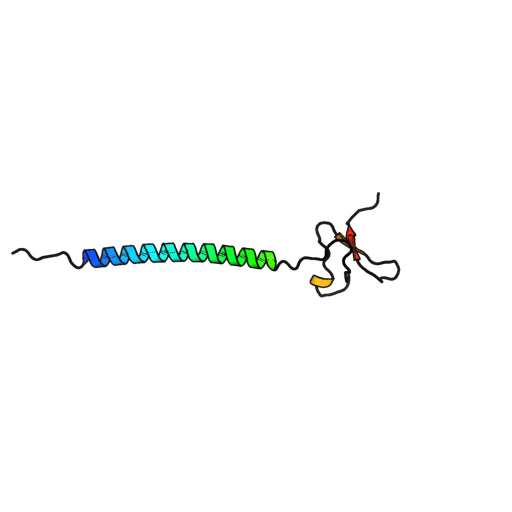 1.00 91.31 84 ARG A O 1
ATOM 679 N N . CYS A 1 85 ? -10.124 -3.697 8.879 1.00 90.62 85 CYS A N 1
ATOM 680 C CA . CYS A 1 85 ? -9.922 -2.374 8.310 1.00 90.62 85 CYS A CA 1
ATOM 681 C C . CYS A 1 85 ? -11.265 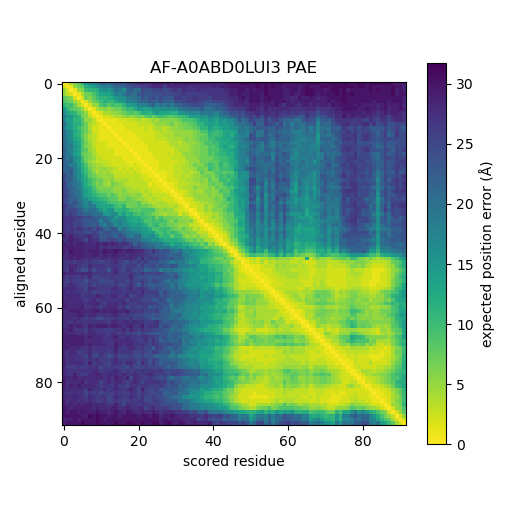-1.666 8.106 1.00 90.62 85 CYS A C 1
ATOM 683 O O . CYS A 1 85 ? -12.082 -2.079 7.290 1.00 90.62 85 CYS A O 1
ATOM 685 N N . VAL A 1 86 ? -11.499 -0.566 8.810 1.00 90.00 86 VAL A N 1
ATOM 686 C CA . VAL A 1 86 ? -12.734 0.223 8.703 1.00 90.00 86 VAL A CA 1
ATOM 687 C C . VAL A 1 86 ? -12.419 1.665 8.351 1.00 90.00 86 VAL A C 1
ATOM 689 O O . VAL A 1 86 ? -11.311 2.143 8.590 1.00 90.00 86 VAL A O 1
ATOM 692 N N . SER A 1 87 ? -13.387 2.373 7.775 1.00 87.56 87 SER A N 1
ATOM 693 C CA . SER A 1 87 ? -13.226 3.787 7.440 1.00 87.56 87 SER A CA 1
ATOM 694 C C . SER A 1 87 ? -12.853 4.616 8.668 1.00 87.56 87 SER A C 1
ATOM 696 O O . SER A 1 87 ? -13.419 4.434 9.744 1.00 87.56 87 SER A O 1
ATOM 698 N N . ARG A 1 88 ? -11.961 5.597 8.479 1.00 79.00 88 ARG A N 1
ATOM 699 C CA . ARG A 1 88 ? -11.681 6.715 9.403 1.00 79.00 88 ARG A CA 1
ATOM 700 C C . ARG A 1 88 ? -12.882 7.665 9.503 1.00 79.00 88 ARG A C 1
ATOM 702 O O . ARG A 1 88 ? -12.711 8.878 9.508 1.00 79.00 88 ARG A O 1
ATOM 709 N N . ALA A 1 89 ? -14.101 7.133 9.545 1.00 68.88 89 ALA A N 1
ATOM 710 C CA . ALA A 1 89 ? -15.272 7.912 9.891 1.00 68.88 89 ALA A CA 1
ATOM 711 C C . ALA A 1 89 ? -15.108 8.314 11.361 1.00 68.88 89 ALA A C 1
ATOM 713 O O . ALA A 1 89 ? -15.338 7.523 12.275 1.00 68.88 89 ALA A O 1
ATOM 714 N N . TRP A 1 90 ? -14.597 9.527 11.567 1.00 52.19 90 TRP A N 1
ATOM 715 C CA . TRP A 1 90 ? -14.775 10.251 12.813 1.00 52.19 90 TRP A CA 1
ATOM 716 C C . TRP A 1 90 ? -16.283 10.345 13.047 1.00 52.19 90 TRP A C 1
ATOM 718 O O . TRP A 1 90 ? -17.026 10.596 12.095 1.00 52.19 90 TRP A O 1
ATOM 728 N N . GLY A 1 91 ? -16.716 10.034 14.269 1.00 51.62 91 GLY A N 1
ATOM 729 C CA . GLY A 1 91 ? -18.126 10.019 14.640 1.00 51.62 91 GLY A CA 1
ATOM 730 C C . GLY A 1 91 ? -18.839 11.290 14.180 1.00 51.62 91 GLY A C 1
ATOM 731 O O . GLY A 1 91 ? -18.293 12.386 14.300 1.00 51.62 91 GLY A O 1
ATOM 732 N N . LYS A 1 92 ? -20.030 11.104 13.613 1.00 39.56 92 LYS A N 1
ATOM 733 C CA . LYS A 1 92 ? -21.082 12.112 13.702 1.00 39.56 92 LYS A CA 1
ATOM 734 C C . LYS A 1 92 ? -21.698 12.029 15.087 1.00 39.56 92 LYS A C 1
ATOM 736 O O . LYS A 1 92 ? -21.796 10.882 15.584 1.00 39.56 92 LYS A O 1
#

pLDDT: mean 76.0, std 13.57, range [39.56, 93.12]

Radius of gyration: 30.27 Å; Cα contacts (8 Å, |Δi|>4): 89; chains: 1; bounding box: 72×23×84 Å

Organism: NCBI:txid370345

Secondary structure (DSSP, 8-state):
------SHHHHHHHHHHHHHHHHHHHHHHHHHHHHHHHHHHHH-S---B-TT-B--TT-S-HHHH-B-TTTEEEE--TTS-S-EEEE-----

Solvent-accessible surface area (backbone atoms only — not comparable to full-atom values): 5413 Å² total; per-residue (Å²): 137,86,78,90,87,80,67,68,64,60,56,50,52,51,50,56,49,50,53,52,52,53,54,55,48,54,52,49,52,50,54,50,50,52,52,50,52,51,53,50,53,63,68,64,52,77,72,40,36,53,82,70,34,77,34,36,85,83,48,88,48,63,74,48,32,28,25,38,80,90,53,30,39,63,47,52,48,101,80,70,46,84,26,21,12,38,70,68,72,70,82,130